Protein AF-A0A150R1W7-F1 (afdb_monomer_lite)

pLDDT: mean 74.71, std 13.02, range [33.84, 92.25]

Structure (mmCIF, N/CA/C/O backbone):
data_AF-A0A150R1W7-F1
#
_entry.id   AF-A0A150R1W7-F1
#
loop_
_atom_site.group_PDB
_atom_site.id
_atom_site.type_symbol
_atom_site.label_atom_id
_atom_site.label_alt_id
_atom_site.label_comp_id
_atom_site.label_asym_id
_atom_site.label_entity_id
_atom_site.label_seq_id
_atom_site.pdbx_PDB_ins_code
_atom_site.Cartn_x
_atom_site.Cartn_y
_atom_site.Cartn_z
_atom_site.occupancy
_atom_site.B_iso_or_equiv
_atom_site.auth_seq_id
_atom_site.auth_comp_id
_atom_site.auth_asym_id
_atom_site.auth_atom_id
_atom_site.pdbx_PDB_model_num
ATOM 1 N N . MET A 1 1 ? 8.875 -37.640 -15.599 1.00 33.84 1 MET A N 1
ATOM 2 C CA . MET A 1 1 ? 8.960 -37.180 -14.199 1.00 33.84 1 MET A CA 1
ATOM 3 C C . MET A 1 1 ? 7.834 -36.189 -13.975 1.00 33.84 1 MET A C 1
ATOM 5 O O . MET A 1 1 ? 7.892 -35.090 -14.508 1.00 33.84 1 MET A O 1
ATOM 9 N N . THR A 1 2 ? 6.765 -36.608 -13.304 1.00 40.78 2 THR A N 1
ATOM 10 C CA . THR A 1 2 ? 5.654 -35.736 -12.907 1.00 40.78 2 THR A CA 1
ATOM 11 C C . THR A 1 2 ? 6.121 -34.903 -11.723 1.00 40.78 2 THR A C 1
ATOM 13 O O . THR A 1 2 ? 6.236 -35.406 -10.611 1.00 40.78 2 THR A O 1
ATOM 16 N N . ARG A 1 3 ? 6.482 -33.650 -12.002 1.00 42.06 3 ARG A N 1
ATOM 17 C CA . ARG A 1 3 ? 6.824 -32.656 -10.988 1.00 42.06 3 ARG A CA 1
ATOM 18 C C . ARG A 1 3 ? 5.530 -32.337 -10.237 1.00 42.06 3 ARG A C 1
ATOM 20 O O . ARG A 1 3 ? 4.567 -31.885 -10.853 1.00 42.06 3 ARG A O 1
ATOM 27 N N . THR A 1 4 ? 5.471 -32.687 -8.959 1.00 48.31 4 THR A N 1
ATOM 28 C CA . THR A 1 4 ? 4.392 -32.279 -8.057 1.00 48.31 4 THR A CA 1
ATOM 29 C C . THR A 1 4 ? 4.372 -30.754 -8.054 1.00 48.31 4 THR A C 1
ATOM 31 O O . THR A 1 4 ? 5.395 -30.140 -7.771 1.00 48.31 4 THR A O 1
ATOM 34 N N . VAL A 1 5 ? 3.254 -30.157 -8.466 1.00 50.31 5 VAL A N 1
ATOM 35 C CA . VAL A 1 5 ? 3.036 -28.710 -8.362 1.00 50.31 5 VAL A CA 1
ATOM 36 C C . VAL A 1 5 ? 2.902 -28.428 -6.870 1.00 50.31 5 VAL A C 1
ATOM 38 O O . VAL A 1 5 ? 1.970 -28.944 -6.249 1.00 50.31 5 VAL A O 1
ATOM 41 N N . GLU A 1 6 ? 3.869 -27.728 -6.280 1.00 54.19 6 GLU A N 1
ATOM 42 C CA . GLU A 1 6 ? 3.755 -27.309 -4.883 1.00 54.19 6 GLU A CA 1
ATOM 43 C C . GLU A 1 6 ? 2.605 -26.301 -4.754 1.00 54.19 6 GLU A C 1
ATOM 45 O O . GLU A 1 6 ? 2.238 -25.627 -5.715 1.00 54.19 6 GLU A O 1
ATOM 50 N N . GLU A 1 7 ? 1.973 -26.226 -3.584 1.00 52.47 7 GLU A N 1
ATOM 51 C CA . GLU A 1 7 ? 0.772 -25.403 -3.366 1.00 52.47 7 GLU A CA 1
ATOM 52 C C . GLU A 1 7 ? 1.023 -23.894 -3.592 1.00 52.47 7 GLU A C 1
ATOM 54 O O . GLU A 1 7 ? 0.072 -23.142 -3.789 1.00 52.47 7 GLU A O 1
ATOM 59 N N . SER A 1 8 ? 2.296 -23.477 -3.629 1.00 58.78 8 SER A N 1
ATOM 60 C CA . SER A 1 8 ? 2.774 -22.134 -3.978 1.00 58.78 8 SER A CA 1
ATOM 61 C C . SER A 1 8 ? 2.824 -21.835 -5.485 1.00 58.78 8 SER A C 1
ATOM 63 O O . SER A 1 8 ? 2.940 -20.678 -5.858 1.00 58.78 8 SER A O 1
ATOM 65 N N . ASP A 1 9 ? 2.701 -22.832 -6.370 1.00 80.50 9 ASP A N 1
ATOM 66 C CA . ASP A 1 9 ? 2.866 -22.660 -7.829 1.00 80.50 9 ASP A CA 1
ATOM 67 C C . ASP A 1 9 ? 1.537 -22.383 -8.570 1.00 80.50 9 ASP A C 1
ATOM 69 O O . ASP A 1 9 ? 1.411 -22.600 -9.786 1.00 80.50 9 ASP A O 1
ATOM 73 N N . VAL A 1 10 ? 0.497 -21.948 -7.851 1.00 81.31 10 VAL A N 1
ATOM 74 C CA . VAL A 1 10 ? -0.832 -21.688 -8.423 1.00 81.31 10 VAL A CA 1
ATOM 75 C C . VAL A 1 10 ? -1.302 -20.259 -8.163 1.00 81.31 10 VAL A C 1
ATOM 77 O O . VAL A 1 10 ? -1.377 -19.798 -7.031 1.00 81.31 10 VAL A O 1
ATOM 80 N N . PHE A 1 11 ? -1.735 -19.587 -9.226 1.00 82.19 11 PHE A N 1
ATOM 81 C CA . PHE A 1 11 ? -2.464 -18.330 -9.146 1.00 82.19 11 PHE A CA 1
ATOM 82 C C . PHE A 1 11 ? -3.912 -18.595 -8.709 1.00 82.19 11 PHE A C 1
ATOM 84 O O . PHE A 1 11 ? -4.607 -19.450 -9.278 1.00 82.19 11 PHE A O 1
ATOM 91 N N . LEU A 1 12 ? -4.377 -17.874 -7.687 1.00 84.12 12 LEU A N 1
ATOM 92 C CA . LEU A 1 12 ? -5.696 -18.065 -7.085 1.00 84.12 12 LEU A CA 1
ATOM 93 C C . LEU A 1 12 ? -6.682 -16.997 -7.560 1.00 84.12 12 LEU A C 1
ATOM 95 O O . LEU A 1 12 ? -6.454 -15.804 -7.384 1.00 84.12 12 LEU A O 1
ATOM 99 N N . ILE A 1 13 ? -7.826 -17.429 -8.091 1.00 79.25 13 ILE A N 1
ATOM 100 C CA . ILE A 1 13 ? -8.907 -16.532 -8.517 1.00 79.25 13 ILE A CA 1
ATOM 101 C C . ILE A 1 13 ? -10.126 -16.762 -7.611 1.00 79.25 13 ILE A C 1
ATOM 103 O O . ILE A 1 13 ? -10.710 -17.856 -7.644 1.00 79.25 13 ILE A O 1
ATOM 107 N N . PRO A 1 14 ? -10.535 -15.771 -6.794 1.00 80.81 14 PRO A N 1
ATOM 108 C CA . PRO A 1 14 ? -11.769 -15.842 -6.018 1.00 80.81 14 PRO A CA 1
ATOM 109 C C . PRO A 1 14 ? -12.997 -15.953 -6.928 1.00 80.81 14 PRO A C 1
ATOM 111 O O . PRO A 1 14 ? -13.137 -15.208 -7.895 1.00 80.81 14 PRO A O 1
ATOM 114 N N . MET A 1 15 ? -13.915 -16.864 -6.602 1.00 78.94 15 MET A N 1
ATOM 115 C CA . MET A 1 15 ? -15.129 -17.121 -7.382 1.00 78.94 15 MET A CA 1
ATOM 116 C C . MET A 1 15 ? -16.392 -16.995 -6.513 1.00 78.94 15 MET A C 1
ATOM 118 O O . MET A 1 15 ? -16.351 -17.258 -5.304 1.00 78.94 15 MET A O 1
ATOM 122 N N . PRO A 1 16 ? -17.561 -16.683 -7.110 1.00 82.81 16 PRO A N 1
ATOM 123 C CA . PRO A 1 16 ? -18.824 -16.631 -6.382 1.00 82.81 16 PRO A CA 1
ATOM 124 C C . PRO A 1 16 ? -19.117 -17.916 -5.597 1.00 82.81 16 PRO A C 1
ATOM 126 O O . PRO A 1 16 ? -18.896 -19.035 -6.084 1.00 82.81 16 PRO A O 1
ATOM 129 N N . GLY A 1 17 ? -19.662 -17.739 -4.390 1.00 85.94 17 GLY A N 1
ATOM 130 C CA . GLY A 1 17 ? -20.014 -18.838 -3.489 1.00 85.94 17 GLY A CA 1
ATOM 131 C C . GLY A 1 17 ? -18.835 -19.402 -2.692 1.00 85.94 17 GLY A C 1
ATOM 132 O O . GLY A 1 17 ? -18.833 -20.595 -2.408 1.00 85.94 17 GLY A O 1
ATOM 133 N N . LYS A 1 18 ? -17.837 -18.572 -2.344 1.00 81.94 18 LYS A N 1
ATOM 134 C CA . LYS A 1 18 ? -16.638 -18.964 -1.567 1.00 81.94 18 LYS A CA 1
ATOM 135 C C . LYS A 1 18 ? -15.779 -20.043 -2.245 1.00 81.94 18 LYS A C 1
ATOM 137 O O . LYS A 1 18 ? -15.091 -20.811 -1.577 1.00 81.94 18 LYS A O 1
ATOM 142 N N . ARG A 1 19 ? -15.835 -20.127 -3.574 1.00 83.31 19 ARG A N 1
ATOM 143 C CA . ARG A 1 19 ? -15.002 -21.044 -4.362 1.00 83.31 19 ARG A CA 1
ATOM 144 C C . ARG A 1 19 ? -13.721 -20.333 -4.789 1.00 83.31 19 ARG A C 1
ATOM 146 O O . ARG A 1 19 ? -13.689 -19.110 -4.865 1.00 83.31 19 ARG A O 1
ATOM 153 N N . VAL A 1 20 ? -12.691 -21.109 -5.109 1.00 86.81 20 VAL A N 1
ATOM 154 C CA . VAL A 1 20 ? -11.405 -20.599 -5.602 1.00 86.81 20 VAL A CA 1
ATOM 155 C C . VAL A 1 20 ? -10.982 -21.435 -6.801 1.00 86.81 20 VAL A C 1
ATOM 157 O O . VAL A 1 20 ? -10.924 -22.664 -6.699 1.00 86.81 20 VAL A O 1
ATOM 160 N N . ALA A 1 21 ? -10.702 -20.783 -7.928 1.00 83.38 21 ALA A N 1
ATOM 161 C CA . ALA A 1 21 ? -10.030 -21.426 -9.051 1.00 83.38 21 ALA A CA 1
ATOM 162 C C . ALA A 1 21 ? -8.512 -21.363 -8.828 1.00 83.38 21 ALA A C 1
ATOM 164 O O . ALA A 1 21 ? -7.986 -20.315 -8.464 1.00 83.38 21 ALA A O 1
ATOM 165 N N . ARG A 1 22 ? -7.831 -22.497 -9.017 1.00 89.00 22 ARG A N 1
ATOM 166 C CA . ARG A 1 22 ? -6.374 -22.636 -8.886 1.00 89.00 22 ARG A CA 1
ATOM 167 C C . ARG A 1 22 ? -5.795 -22.844 -10.275 1.00 89.00 22 ARG A C 1
ATOM 169 O O . ARG A 1 22 ? -6.078 -23.869 -10.895 1.00 89.00 22 ARG A O 1
ATOM 176 N N . VAL A 1 23 ? -5.040 -21.875 -10.773 1.00 85.38 23 VAL A N 1
ATOM 177 C CA . VAL A 1 23 ? -4.442 -21.922 -12.109 1.00 85.38 23 VAL A CA 1
ATOM 178 C C . VAL A 1 23 ? -2.937 -22.106 -11.951 1.00 85.38 23 VAL A C 1
ATOM 180 O O . VAL A 1 23 ? -2.304 -21.235 -11.367 1.00 85.38 23 VAL A O 1
ATOM 183 N N . PRO A 1 24 ? -2.334 -23.197 -12.451 1.00 89.00 24 PRO A N 1
ATOM 184 C CA . PRO A 1 24 ? -0.884 -23.348 -12.405 1.00 89.00 24 PRO A CA 1
ATOM 185 C C . PRO A 1 24 ? -0.188 -22.184 -13.112 1.00 89.00 24 PRO A C 1
ATOM 187 O O . PRO A 1 24 ? -0.516 -21.885 -14.264 1.00 89.00 24 PRO A O 1
ATOM 190 N N . ILE A 1 25 ? 0.787 -21.564 -12.448 1.00 83.06 25 ILE A N 1
ATOM 191 C CA . ILE A 1 25 ? 1.519 -20.401 -12.974 1.00 83.06 25 ILE A CA 1
ATOM 192 C C . ILE A 1 25 ? 2.151 -20.735 -14.331 1.00 83.06 25 ILE A C 1
ATOM 194 O O . ILE A 1 25 ? 1.904 -20.051 -15.318 1.00 83.06 25 ILE A O 1
ATOM 198 N N . ALA A 1 26 ? 2.803 -21.895 -14.439 1.00 83.69 26 ALA A N 1
ATOM 199 C CA . ALA A 1 26 ? 3.413 -22.367 -15.685 1.00 83.69 26 ALA A CA 1
ATOM 200 C C . ALA A 1 26 ? 2.424 -22.585 -16.852 1.00 83.69 26 ALA A C 1
ATOM 202 O O . ALA A 1 26 ? 2.842 -22.780 -17.997 1.00 83.69 26 ALA A O 1
ATOM 203 N N . VAL A 1 27 ? 1.117 -22.648 -16.577 1.00 86.31 27 VAL A N 1
ATOM 204 C CA . VAL A 1 27 ? 0.074 -22.654 -17.613 1.00 86.31 27 VAL A CA 1
ATOM 205 C C . VAL A 1 27 ? -0.308 -21.225 -17.969 1.00 86.31 27 VAL A C 1
ATOM 207 O O . VAL A 1 27 ? -0.417 -20.935 -19.155 1.00 86.31 27 VAL A O 1
ATOM 210 N N . LEU A 1 28 ? -0.485 -20.355 -16.972 1.00 82.69 28 LEU A N 1
ATOM 211 C CA . LEU A 1 28 ? -0.826 -18.945 -17.157 1.00 82.69 28 LEU A CA 1
ATOM 212 C C . LEU A 1 28 ? 0.240 -18.205 -17.978 1.00 82.69 28 LEU A C 1
ATOM 214 O O . LEU A 1 28 ? -0.103 -17.543 -18.953 1.00 82.69 28 LEU A O 1
ATOM 218 N N . GLU A 1 29 ? 1.518 -18.406 -17.659 1.00 82.88 29 GLU A N 1
ATOM 219 C CA . GLU A 1 29 ? 2.658 -17.759 -18.327 1.00 82.88 29 GLU A CA 1
ATOM 220 C C . GLU A 1 29 ? 2.748 -18.066 -19.827 1.00 82.88 29 GLU A C 1
ATOM 222 O O . GLU A 1 29 ? 3.237 -17.247 -20.596 1.00 82.88 29 GLU A O 1
ATOM 227 N N . ARG A 1 30 ? 2.209 -19.203 -20.288 1.00 85.56 30 ARG A N 1
ATOM 228 C CA . ARG A 1 30 ? 2.175 -19.546 -21.725 1.00 85.56 30 ARG A CA 1
ATOM 229 C C . ARG A 1 30 ? 1.249 -18.651 -22.541 1.00 85.56 30 ARG A C 1
ATOM 231 O O . ARG A 1 30 ? 1.307 -18.689 -23.767 1.00 85.56 30 ARG A O 1
ATOM 238 N N . TYR A 1 31 ? 0.355 -17.930 -21.873 1.00 84.12 31 TYR A N 1
ATOM 239 C CA . TYR A 1 31 ? -0.613 -17.032 -22.492 1.00 84.12 31 TYR A CA 1
ATOM 240 C C . TYR A 1 31 ? -0.295 -15.557 -22.218 1.00 84.12 31 TYR A C 1
ATOM 242 O O . TYR A 1 31 ? -1.096 -14.699 -22.587 1.00 84.12 31 TYR A O 1
ATOM 250 N N . LEU A 1 32 ? 0.836 -15.258 -21.571 1.00 81.81 32 LEU A N 1
ATOM 251 C CA . LEU A 1 32 ? 1.296 -13.889 -21.366 1.00 81.81 32 LEU A CA 1
ATOM 252 C C . LEU A 1 32 ? 2.067 -13.404 -22.595 1.00 81.81 32 LEU A C 1
ATOM 254 O O . LEU A 1 32 ? 2.762 -14.172 -23.258 1.00 81.81 32 LEU A O 1
ATOM 258 N N . ASP A 1 33 ? 1.927 -12.117 -22.896 1.00 80.25 33 ASP A N 1
ATOM 259 C CA . ASP A 1 33 ? 2.778 -11.448 -23.876 1.00 80.25 33 ASP A CA 1
ATOM 260 C C . ASP A 1 33 ? 4.201 -11.315 -23.309 1.00 80.25 33 ASP A C 1
ATOM 262 O O . ASP A 1 33 ? 4.357 -11.039 -22.118 1.00 80.25 33 ASP A O 1
ATOM 266 N N . GLU A 1 34 ? 5.231 -11.494 -24.143 1.00 74.62 34 GLU A N 1
ATOM 267 C CA . GLU A 1 34 ? 6.641 -11.478 -23.718 1.00 74.62 34 GLU A CA 1
ATOM 268 C C . GLU A 1 34 ? 7.067 -10.155 -23.058 1.00 74.62 34 GLU A C 1
ATOM 270 O O . GLU A 1 34 ? 7.991 -10.145 -22.245 1.00 74.62 34 GLU A O 1
ATOM 275 N N . ALA A 1 35 ? 6.394 -9.041 -23.361 1.00 69.25 35 ALA A N 1
ATOM 276 C CA . ALA A 1 35 ? 6.653 -7.746 -22.735 1.00 69.25 35 ALA A CA 1
ATOM 277 C C . ALA A 1 35 ? 5.920 -7.560 -21.391 1.00 69.25 35 ALA A C 1
ATOM 279 O O . ALA A 1 35 ? 6.081 -6.528 -20.734 1.00 69.25 35 ALA A O 1
ATOM 280 N N . THR A 1 36 ? 5.098 -8.525 -20.970 1.00 69.88 36 THR A N 1
ATOM 281 C CA . THR A 1 36 ? 4.308 -8.423 -19.739 1.00 69.88 36 THR A CA 1
ATOM 282 C C . THR A 1 36 ? 5.184 -8.696 -18.525 1.00 69.88 36 THR A C 1
ATOM 284 O O . THR A 1 36 ? 5.678 -9.805 -18.333 1.00 69.88 36 THR A O 1
ATOM 287 N N . ARG A 1 37 ? 5.320 -7.699 -17.643 1.00 63.34 37 ARG A N 1
ATOM 288 C CA . ARG A 1 37 ? 5.881 -7.926 -16.308 1.00 63.34 37 ARG A CA 1
ATOM 289 C C . ARG A 1 37 ? 4.894 -8.757 -15.493 1.00 63.34 37 ARG A C 1
ATOM 291 O O . ARG A 1 37 ? 3.760 -8.345 -15.257 1.00 63.34 37 ARG A O 1
ATOM 298 N N . VAL A 1 38 ? 5.349 -9.925 -15.072 1.00 65.75 38 VAL A N 1
ATOM 299 C CA . VAL A 1 38 ? 4.566 -10.878 -14.296 1.00 65.75 38 VAL A CA 1
ATOM 300 C C . VAL A 1 38 ? 4.648 -10.516 -12.813 1.00 65.75 38 VAL A C 1
ATOM 302 O O . VAL A 1 38 ? 5.741 -10.401 -12.272 1.00 65.75 38 VAL A O 1
ATOM 305 N N . ALA A 1 39 ? 3.500 -10.331 -12.163 1.00 64.44 39 ALA A N 1
ATOM 306 C CA . ALA A 1 39 ? 3.386 -10.096 -10.722 1.00 64.44 39 ALA A CA 1
ATOM 307 C C . ALA A 1 39 ? 2.397 -11.115 -10.143 1.00 64.44 39 ALA A C 1
ATOM 309 O O . ALA A 1 39 ? 1.237 -10.805 -9.869 1.00 64.44 39 ALA A O 1
ATOM 310 N N . HIS A 1 40 ? 2.815 -12.383 -10.107 1.00 61.25 40 HIS A N 1
ATOM 311 C CA . HIS A 1 40 ? 1.994 -13.466 -9.553 1.00 61.25 40 HIS A CA 1
ATOM 312 C C . HIS A 1 40 ? 1.956 -13.439 -8.028 1.00 61.25 40 HIS A C 1
ATOM 314 O O . HIS A 1 40 ? 0.933 -13.802 -7.450 1.00 61.25 40 HIS A O 1
ATOM 320 N N . ASP A 1 41 ? 3.009 -12.898 -7.425 1.00 51.50 41 ASP A N 1
ATOM 321 C CA . ASP A 1 41 ? 3.077 -12.541 -6.022 1.00 51.50 41 ASP A CA 1
ATOM 322 C C . ASP A 1 41 ? 3.154 -11.012 -5.908 1.00 51.50 41 ASP A C 1
ATOM 324 O O . ASP A 1 41 ? 3.718 -10.360 -6.797 1.00 51.50 41 ASP A O 1
ATOM 328 N N . PRO A 1 42 ? 2.576 -10.399 -4.858 1.00 50.50 42 PRO A N 1
ATOM 329 C CA . PRO A 1 42 ? 2.990 -9.054 -4.491 1.00 50.50 42 PRO A CA 1
ATOM 330 C C . PRO A 1 42 ? 4.507 -9.088 -4.269 1.00 50.50 42 PRO A C 1
ATOM 332 O O . PRO A 1 42 ? 4.993 -9.998 -3.595 1.00 50.50 42 PRO A O 1
ATOM 335 N N . ASP A 1 43 ? 5.239 -8.129 -4.850 1.00 52.03 43 ASP A N 1
ATOM 336 C CA . ASP A 1 43 ? 6.654 -7.934 -4.517 1.00 52.03 43 ASP A CA 1
ATOM 337 C C . ASP A 1 43 ? 6.777 -7.970 -2.984 1.00 52.03 43 ASP A C 1
ATOM 339 O O . ASP A 1 43 ? 5.925 -7.396 -2.290 1.00 52.03 43 ASP A O 1
ATOM 343 N N . GLU A 1 44 ? 7.774 -8.704 -2.465 1.00 48.72 44 GLU A N 1
ATOM 344 C CA . GLU A 1 44 ? 8.047 -8.753 -1.025 1.00 48.72 44 GLU A CA 1
ATOM 345 C C . GLU A 1 44 ? 8.002 -7.308 -0.513 1.00 48.72 44 GLU A C 1
ATOM 347 O O . GLU A 1 44 ? 8.723 -6.466 -1.061 1.00 48.72 44 GLU A O 1
ATOM 352 N N . PRO A 1 45 ? 7.116 -6.972 0.446 1.00 53.31 45 PRO A N 1
ATOM 353 C CA . PRO A 1 45 ? 7.039 -5.607 0.931 1.00 53.31 45 PRO A CA 1
ATOM 354 C C . PRO A 1 45 ? 8.444 -5.201 1.373 1.00 53.31 45 PRO A C 1
ATOM 356 O O . PRO A 1 45 ? 9.083 -5.937 2.128 1.00 53.31 45 PRO A O 1
ATOM 359 N N . GLU A 1 46 ? 8.942 -4.067 0.868 1.00 52.84 46 GLU A N 1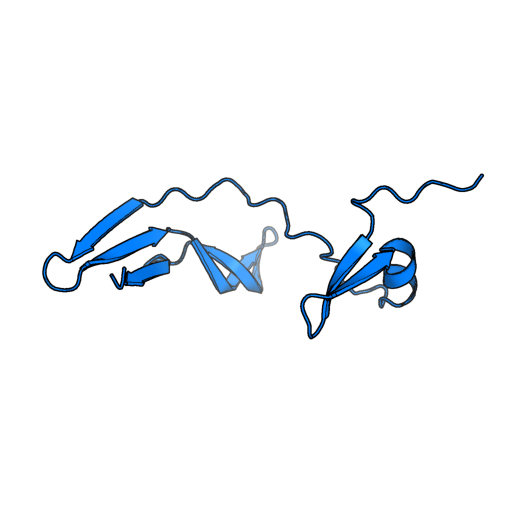
ATOM 360 C CA . GLU A 1 46 ? 10.209 -3.472 1.301 1.00 52.84 46 GLU A CA 1
ATOM 361 C C . GLU A 1 46 ? 10.083 -3.044 2.777 1.00 52.84 46 GLU A C 1
ATOM 363 O O . GLU A 1 46 ? 9.929 -1.871 3.108 1.00 52.84 46 GLU A O 1
ATOM 368 N N . GLY A 1 47 ? 10.107 -4.024 3.680 1.00 56.59 47 GLY A N 1
ATOM 369 C CA . GLY A 1 47 ? 9.885 -3.869 5.110 1.00 56.59 47 GLY A CA 1
ATOM 370 C C . GLY A 1 47 ? 8.423 -3.647 5.513 1.00 56.59 47 GLY A C 1
ATOM 371 O O . GLY A 1 47 ? 7.624 -3.025 4.814 1.00 56.59 47 GLY A O 1
ATOM 372 N N . ASP A 1 48 ? 8.084 -4.122 6.712 1.00 62.81 48 ASP A N 1
ATOM 373 C CA . ASP A 1 48 ? 6.852 -3.726 7.387 1.00 62.81 48 ASP A CA 1
ATOM 374 C C . ASP A 1 48 ? 6.849 -2.207 7.610 1.00 62.81 48 ASP A C 1
ATOM 376 O O . ASP A 1 48 ? 7.804 -1.625 8.138 1.00 62.81 48 ASP A O 1
ATOM 380 N N . VAL A 1 49 ? 5.748 -1.549 7.255 1.00 63.22 49 VAL A N 1
ATOM 381 C CA . VAL A 1 49 ? 5.577 -0.121 7.521 1.00 63.22 49 VAL A CA 1
ATOM 382 C C . VAL A 1 49 ? 5.011 0.053 8.925 1.00 63.22 49 VAL A C 1
ATOM 384 O O . VAL A 1 49 ? 3.895 -0.364 9.222 1.00 63.22 49 VAL A O 1
ATOM 387 N N . THR A 1 50 ? 5.780 0.696 9.804 1.00 69.25 50 THR A N 1
ATOM 388 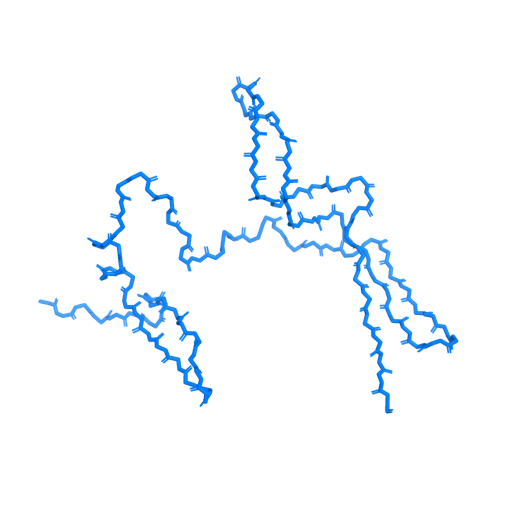C CA . THR A 1 50 ? 5.309 1.032 11.154 1.00 69.25 50 THR A CA 1
ATOM 389 C C . THR A 1 50 ? 4.444 2.291 11.111 1.00 69.25 50 THR A C 1
ATOM 391 O O . THR A 1 50 ? 4.832 3.296 10.511 1.00 69.25 50 THR A O 1
ATOM 394 N N . ALA A 1 51 ? 3.284 2.260 11.773 1.00 73.31 51 ALA A N 1
ATOM 395 C CA . ALA A 1 51 ? 2.476 3.459 11.966 1.00 73.31 51 ALA A CA 1
ATOM 396 C C . ALA A 1 51 ? 3.234 4.479 12.833 1.00 73.31 51 ALA A C 1
ATOM 398 O O . ALA A 1 51 ? 3.729 4.135 13.907 1.00 73.31 51 ALA A O 1
ATOM 399 N N . HIS A 1 52 ? 3.311 5.736 12.392 1.00 77.19 52 HIS A N 1
ATOM 400 C CA . HIS A 1 52 ? 3.997 6.802 13.140 1.00 77.19 52 HIS A CA 1
ATOM 401 C C . HIS A 1 52 ? 3.032 7.701 13.931 1.00 77.19 52 HIS A C 1
ATOM 403 O O . HIS A 1 52 ? 3.469 8.508 14.750 1.00 77.19 52 HIS A O 1
ATOM 409 N N . SER A 1 53 ? 1.722 7.557 13.711 1.00 75.94 53 SER A N 1
ATOM 410 C CA . SER A 1 53 ? 0.665 8.200 14.494 1.00 75.94 53 SER A CA 1
ATOM 411 C C . SER A 1 53 ? -0.518 7.248 14.627 1.00 75.94 53 SER A C 1
ATOM 413 O O . SER A 1 53 ? -0.949 6.660 13.634 1.00 75.94 53 SER A O 1
ATOM 415 N N . VAL A 1 54 ? -1.023 7.086 15.852 1.00 84.81 54 VAL A N 1
ATOM 416 C CA . VAL A 1 54 ? -2.196 6.264 16.173 1.00 84.81 54 VAL A CA 1
ATOM 417 C C . VAL A 1 54 ? -3.034 7.003 17.215 1.00 84.81 54 VAL A C 1
ATOM 419 O O . VAL A 1 54 ? -2.498 7.463 18.226 1.00 84.81 54 VAL A O 1
ATOM 422 N N . SER A 1 55 ? -4.341 7.121 16.989 1.00 85.19 55 SER A N 1
ATOM 423 C CA . SER A 1 55 ? -5.269 7.767 17.923 1.00 85.19 55 SER A CA 1
ATOM 424 C C . SER A 1 55 ? -6.647 7.104 17.917 1.00 85.19 55 SER A C 1
ATOM 426 O O . SER A 1 55 ? -6.996 6.391 16.979 1.00 85.19 55 SER A O 1
ATOM 428 N N . VAL A 1 56 ? -7.423 7.328 18.980 1.00 86.38 56 VAL A N 1
ATOM 429 C CA . VAL A 1 56 ? -8.824 6.900 19.079 1.00 86.38 56 VAL A CA 1
ATOM 430 C C . VAL A 1 56 ? -9.669 8.116 19.436 1.00 86.38 56 VAL A C 1
ATOM 432 O O . VAL A 1 56 ? -9.406 8.763 20.452 1.00 86.38 56 VAL A O 1
ATOM 435 N N . ASP A 1 57 ? -10.678 8.423 18.624 1.00 82.56 57 ASP A N 1
ATOM 436 C CA . ASP A 1 57 ? -11.660 9.462 18.927 1.00 82.56 57 ASP A CA 1
ATOM 437 C C . ASP A 1 57 ? -12.634 8.949 20.005 1.00 82.56 57 ASP A C 1
ATOM 439 O O . ASP A 1 57 ? -13.400 8.014 19.754 1.00 82.56 57 ASP A O 1
ATOM 443 N N . PRO A 1 58 ? -12.656 9.548 21.209 1.00 78.94 58 PRO A N 1
ATOM 444 C CA . PRO A 1 58 ? -13.525 9.097 22.290 1.00 78.94 58 PRO A CA 1
ATOM 445 C C . PRO A 1 58 ? -15.015 9.377 22.045 1.00 78.94 58 PRO A C 1
ATOM 447 O O . PRO A 1 58 ? -15.853 8.758 22.701 1.00 78.94 58 PRO A O 1
ATOM 450 N N . ALA A 1 59 ? -15.367 10.307 21.153 1.00 84.81 59 ALA A N 1
ATOM 451 C CA . ALA A 1 59 ? -16.757 10.648 20.861 1.00 84.81 59 ALA A CA 1
ATOM 452 C C . ALA A 1 59 ? -17.402 9.651 19.891 1.00 84.81 59 ALA A C 1
ATOM 454 O O . ALA A 1 59 ? -18.585 9.337 20.024 1.00 84.81 59 ALA A O 1
ATOM 455 N N . THR A 1 60 ? -16.630 9.158 18.923 1.00 81.56 60 THR A N 1
ATOM 456 C CA . THR A 1 60 ? -17.123 8.279 17.851 1.00 81.56 60 THR A CA 1
ATOM 457 C C . THR A 1 60 ? -16.645 6.834 17.979 1.00 81.56 60 THR A C 1
ATOM 459 O O . THR A 1 60 ? -17.237 5.943 17.373 1.00 81.56 60 THR A O 1
ATOM 462 N N . GLY A 1 61 ? -15.598 6.580 18.768 1.00 83.31 61 GLY A N 1
ATOM 463 C CA . GLY A 1 61 ? -14.934 5.279 18.846 1.00 83.31 61 GLY A CA 1
ATOM 464 C C . GLY A 1 61 ? -14.100 4.941 17.607 1.00 83.31 61 GLY A C 1
ATOM 465 O O . GLY A 1 61 ? -13.744 3.777 17.427 1.00 83.31 61 GLY A O 1
ATOM 466 N N . ALA A 1 62 ? -13.819 5.920 16.743 1.00 83.75 62 ALA A N 1
ATOM 467 C CA . ALA A 1 62 ? -13.008 5.717 15.551 1.00 83.75 62 ALA A CA 1
ATOM 468 C C . ALA A 1 62 ? -11.523 5.594 15.916 1.00 83.75 62 ALA A C 1
ATOM 470 O O . ALA A 1 62 ? -10.977 6.451 16.611 1.00 83.75 62 ALA A O 1
ATOM 471 N N . SER A 1 63 ? -10.873 4.545 15.422 1.00 83.12 63 SER A N 1
ATOM 472 C CA . SER A 1 63 ? -9.421 4.377 15.477 1.00 83.12 63 SER A CA 1
ATOM 473 C C . SER A 1 63 ? -8.817 4.913 14.188 1.00 83.12 63 SER A C 1
ATOM 475 O O . SER A 1 63 ? -9.241 4.508 13.106 1.00 83.12 63 SER A O 1
ATOM 477 N N . VAL A 1 64 ? -7.823 5.791 14.306 1.00 81.25 64 VAL A N 1
ATOM 478 C CA . VAL A 1 64 ? -7.109 6.391 13.174 1.00 81.25 64 VAL A CA 1
ATOM 479 C C . VAL A 1 64 ? -5.628 6.047 13.272 1.00 81.25 64 VAL A C 1
ATOM 481 O O . VAL A 1 64 ? -5.024 6.233 14.333 1.00 81.25 64 VAL A O 1
ATOM 484 N N . TRP A 1 65 ? -5.030 5.568 12.182 1.00 83.06 65 TRP A N 1
ATOM 485 C CA . TRP A 1 65 ? -3.582 5.372 12.076 1.00 83.06 65 TRP A CA 1
ATOM 486 C C . TRP A 1 65 ? -3.023 5.899 10.760 1.00 83.06 65 TRP A C 1
ATOM 488 O O . TRP A 1 65 ? -3.679 5.849 9.721 1.00 83.06 65 TRP A O 1
ATOM 498 N N . HIS A 1 66 ? -1.779 6.378 10.825 1.00 80.00 66 HIS A N 1
ATOM 499 C CA . HIS A 1 66 ? -1.052 6.922 9.683 1.00 80.00 66 HIS A CA 1
ATOM 500 C C . HIS A 1 66 ? 0.208 6.118 9.380 1.00 80.00 66 HIS A C 1
ATOM 502 O O . HIS A 1 66 ? 1.039 5.874 10.264 1.00 80.00 66 HIS A O 1
ATOM 508 N N . THR A 1 67 ? 0.376 5.767 8.107 1.00 81.31 67 THR A N 1
ATOM 509 C CA . THR A 1 67 ? 1.610 5.196 7.554 1.00 81.31 67 THR A CA 1
ATOM 510 C C . THR A 1 67 ? 2.267 6.195 6.613 1.00 81.31 67 THR A C 1
ATOM 512 O O . THR A 1 67 ? 1.582 6.943 5.930 1.00 81.31 67 THR A O 1
ATOM 515 N N . GLU A 1 68 ? 3.600 6.218 6.535 1.00 74.75 68 GLU A N 1
ATOM 516 C CA . GLU A 1 68 ? 4.311 7.118 5.600 1.00 74.75 68 GLU A CA 1
ATOM 517 C C . GLU A 1 68 ? 4.169 6.692 4.132 1.00 74.75 68 GLU A C 1
ATOM 519 O O . GLU A 1 68 ? 4.485 7.460 3.227 1.00 74.75 68 GLU A O 1
ATOM 524 N N . TRP A 1 69 ? 3.717 5.461 3.906 1.00 78.25 69 TRP A N 1
ATOM 525 C CA . TRP A 1 69 ? 3.637 4.833 2.598 1.00 78.25 69 TRP A CA 1
ATOM 526 C C . TRP A 1 69 ? 2.198 4.691 2.131 1.00 78.25 69 TRP A C 1
ATOM 528 O O . TRP A 1 69 ? 1.327 4.302 2.914 1.00 78.25 69 TRP A O 1
ATOM 538 N N . GLU A 1 70 ? 2.014 4.948 0.840 1.00 77.94 70 GLU A N 1
ATOM 539 C CA . GLU A 1 70 ? 0.766 4.815 0.098 1.00 77.94 70 GLU A CA 1
ATOM 540 C C . GLU A 1 70 ? 1.008 4.026 -1.192 1.00 77.94 70 GLU A C 1
ATOM 542 O O . GLU A 1 70 ? 2.051 4.182 -1.835 1.00 77.94 70 GLU A O 1
ATOM 547 N N . LEU A 1 71 ? 0.035 3.204 -1.595 1.00 78.00 71 LEU A N 1
ATOM 548 C CA . LEU A 1 71 ? 0.002 2.597 -2.923 1.00 78.00 71 LEU A CA 1
ATOM 549 C C . LEU A 1 71 ? -0.859 3.460 -3.842 1.00 78.00 71 LEU A C 1
ATOM 551 O O . LEU A 1 71 ? -2.074 3.536 -3.666 1.00 78.00 71 LEU A O 1
ATOM 555 N N . GLY A 1 72 ? -0.249 4.057 -4.860 1.00 78.25 72 GLY A N 1
ATOM 556 C CA . GLY A 1 72 ? -0.975 4.933 -5.769 1.00 78.25 72 GLY A CA 1
ATOM 557 C C . GLY A 1 72 ? -0.166 5.340 -6.996 1.00 78.25 72 GLY A C 1
ATOM 558 O O . GLY A 1 72 ? 0.982 4.921 -7.159 1.00 78.25 72 GLY A O 1
ATOM 559 N N . PRO A 1 73 ? -0.758 6.152 -7.887 1.00 82.75 73 PRO A N 1
ATOM 560 C CA . PRO A 1 73 ? -0.029 6.733 -9.000 1.00 82.75 73 PRO A CA 1
ATOM 561 C C . PRO A 1 73 ? 1.002 7.733 -8.469 1.00 82.75 73 PRO A C 1
ATOM 563 O O . PRO A 1 73 ? 0.636 8.690 -7.790 1.00 82.75 73 PRO A O 1
ATOM 566 N N . CYS A 1 74 ? 2.271 7.543 -8.816 1.00 83.19 74 CYS A N 1
ATOM 567 C CA . CYS A 1 74 ? 3.344 8.463 -8.468 1.00 83.19 74 CYS A CA 1
ATOM 568 C C . CYS A 1 74 ? 4.222 8.793 -9.672 1.00 83.19 74 CYS A C 1
ATOM 570 O O . CYS A 1 74 ? 4.402 7.988 -10.592 1.00 83.19 74 CYS A O 1
ATOM 572 N N . ASP A 1 75 ? 4.767 10.004 -9.628 1.00 88.12 75 ASP A N 1
ATOM 573 C CA . ASP A 1 75 ? 5.832 10.449 -10.510 1.00 88.12 75 ASP A CA 1
ATOM 574 C C . ASP A 1 75 ? 7.148 10.392 -9.721 1.00 88.12 75 ASP A C 1
ATOM 576 O O . ASP A 1 75 ? 7.235 10.921 -8.609 1.00 88.12 75 ASP A O 1
ATOM 580 N N . TYR A 1 76 ? 8.169 9.739 -10.268 1.00 82.31 76 TYR A N 1
ATOM 581 C CA . TYR A 1 76 ? 9.488 9.629 -9.641 1.00 82.31 76 TYR A CA 1
ATOM 582 C C . TYR A 1 76 ? 10.593 9.686 -10.693 1.00 82.31 76 TYR A C 1
ATOM 584 O O . TYR A 1 76 ? 10.349 9.463 -11.874 1.00 82.31 76 TYR A O 1
ATOM 592 N N . THR A 1 77 ? 11.816 9.998 -10.276 1.00 88.88 77 THR A N 1
ATOM 593 C CA . THR A 1 77 ? 12.992 9.916 -11.150 1.00 88.88 77 THR A CA 1
ATOM 594 C C . THR A 1 77 ? 13.659 8.566 -10.931 1.00 88.88 77 THR A C 1
ATOM 596 O O . THR A 1 77 ? 13.985 8.235 -9.791 1.00 88.88 77 THR A O 1
ATOM 599 N N . ASP A 1 78 ? 13.844 7.783 -11.991 1.00 85.31 78 ASP A N 1
ATOM 600 C CA . ASP A 1 78 ? 14.532 6.495 -11.897 1.00 85.31 78 ASP A CA 1
ATOM 601 C C . ASP A 1 78 ? 16.049 6.646 -11.671 1.00 85.31 78 ASP A C 1
ATOM 603 O O . ASP A 1 78 ? 16.612 7.743 -11.709 1.00 85.31 78 ASP A O 1
ATOM 607 N N . GLU A 1 79 ? 16.734 5.524 -11.444 1.00 83.06 79 GLU A N 1
ATOM 608 C CA . GLU A 1 79 ? 18.188 5.484 -11.216 1.00 83.06 79 GLU A CA 1
ATOM 609 C C . GLU A 1 79 ? 19.006 6.028 -12.399 1.00 83.06 79 GLU A C 1
ATOM 611 O O . GLU A 1 79 ? 20.157 6.432 -12.233 1.00 83.06 79 GLU A O 1
ATOM 616 N N . SER A 1 80 ? 18.417 6.057 -13.595 1.00 92.25 80 SER A N 1
ATOM 617 C CA . SER A 1 80 ? 19.031 6.608 -14.805 1.00 92.25 80 SER A CA 1
ATOM 618 C C . SER A 1 80 ? 18.771 8.110 -14.972 1.00 92.25 80 SER A C 1
ATOM 620 O O . SER A 1 80 ? 19.271 8.716 -15.921 1.00 92.25 80 SER A O 1
ATOM 622 N N . GLY A 1 81 ? 18.035 8.733 -14.048 1.00 91.94 81 GLY A N 1
ATOM 623 C CA . GLY A 1 81 ? 17.743 10.162 -14.056 1.00 91.94 81 GLY A CA 1
ATOM 624 C C . GLY A 1 81 ? 16.537 10.552 -14.912 1.00 91.94 81 GLY A C 1
ATOM 625 O O . GLY A 1 81 ? 16.349 11.745 -15.163 1.00 91.94 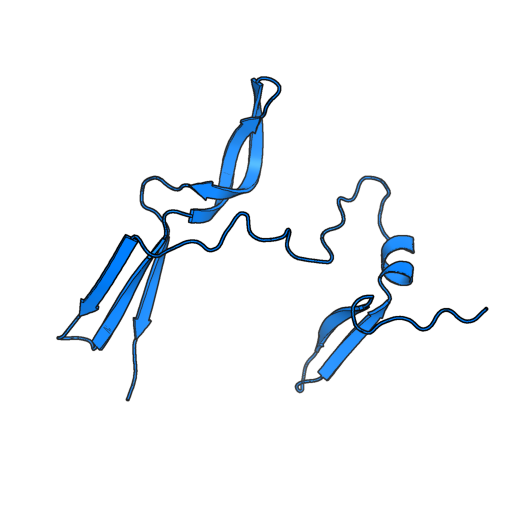81 GLY A O 1
ATOM 626 N N . PHE A 1 82 ? 15.724 9.595 -15.366 1.00 90.56 82 PHE A N 1
ATOM 627 C CA . PHE A 1 82 ? 14.557 9.880 -16.200 1.00 90.56 82 PHE A CA 1
ATOM 628 C C . PHE A 1 82 ? 13.267 9.935 -15.374 1.00 90.56 82 PHE A C 1
ATOM 630 O O . PHE A 1 82 ? 13.082 9.132 -14.459 1.00 90.56 82 PHE A O 1
ATOM 637 N N . PRO A 1 83 ? 12.353 10.875 -15.682 1.00 91.75 83 PRO A N 1
ATOM 638 C CA . PRO A 1 83 ? 11.051 10.926 -15.039 1.00 91.75 83 PRO A CA 1
ATOM 639 C C . PRO A 1 83 ? 10.200 9.734 -15.481 1.00 91.75 83 PRO A C 1
ATOM 641 O O . PRO A 1 83 ? 10.029 9.480 -16.674 1.00 91.75 83 PRO A O 1
ATOM 644 N N . GLN A 1 84 ? 9.637 9.042 -14.504 1.00 89.44 84 GLN A N 1
ATOM 645 C CA . GLN A 1 84 ? 8.743 7.909 -14.659 1.00 89.44 84 GLN A CA 1
ATOM 646 C C . GLN A 1 84 ? 7.401 8.217 -14.016 1.00 89.44 84 GLN A C 1
ATOM 648 O O . GLN A 1 84 ? 7.322 8.956 -13.034 1.00 89.44 84 GLN A O 1
ATOM 653 N N . ARG A 1 85 ? 6.352 7.596 -14.556 1.00 88.69 85 ARG A N 1
ATOM 654 C CA . ARG A 1 85 ? 5.021 7.578 -13.955 1.00 88.69 85 ARG A CA 1
ATOM 655 C C . ARG A 1 85 ? 4.563 6.141 -13.821 1.00 88.69 85 ARG A C 1
ATOM 657 O O . ARG A 1 85 ? 4.402 5.450 -14.826 1.00 88.69 85 ARG A O 1
ATOM 664 N N . ALA A 1 86 ? 4.337 5.706 -12.592 1.00 83.44 86 ALA A N 1
ATOM 665 C CA . ALA A 1 86 ? 3.926 4.341 -12.305 1.00 83.44 86 ALA A CA 1
ATOM 666 C C . ALA A 1 86 ? 2.855 4.309 -11.219 1.00 83.44 86 ALA A C 1
ATOM 668 O O . ALA A 1 86 ? 2.607 5.291 -10.526 1.00 83.44 86 ALA A O 1
ATOM 669 N N . TYR A 1 87 ? 2.207 3.159 -11.088 1.00 79.81 87 TYR A N 1
ATOM 670 C CA . TYR A 1 87 ? 1.384 2.845 -9.931 1.00 79.81 87 TYR A CA 1
ATOM 671 C C . TYR A 1 87 ? 2.244 2.011 -8.981 1.00 79.81 87 TYR A C 1
ATOM 673 O O . TYR A 1 87 ? 2.546 0.860 -9.296 1.00 79.81 87 TYR A O 1
ATOM 681 N N . ALA A 1 88 ? 2.712 2.607 -7.887 1.00 76.69 88 ALA A N 1
ATOM 682 C CA . ALA A 1 88 ? 3.715 2.006 -7.011 1.00 76.69 88 ALA A CA 1
ATOM 683 C C . ALA A 1 88 ? 3.570 2.485 -5.561 1.00 76.69 88 ALA A C 1
ATOM 685 O O . ALA A 1 88 ? 2.932 3.505 -5.275 1.00 76.69 88 ALA A O 1
ATOM 686 N N . TRP A 1 89 ? 4.187 1.741 -4.643 1.00 77.81 89 TRP A N 1
ATOM 687 C CA . TRP A 1 89 ? 4.364 2.189 -3.268 1.00 77.81 89 TRP A CA 1
ATOM 688 C C . TRP A 1 89 ? 5.310 3.387 -3.240 1.00 77.81 89 TRP A C 1
ATOM 690 O O . TRP A 1 89 ? 6.412 3.330 -3.781 1.00 77.81 89 TRP A O 1
ATOM 700 N N . HIS A 1 90 ? 4.880 4.484 -2.626 1.00 72.69 90 HIS A N 1
ATOM 701 C CA . HIS A 1 90 ? 5.706 5.676 -2.478 1.00 72.69 90 HIS A CA 1
ATOM 702 C C . HIS A 1 90 ? 5.453 6.363 -1.138 1.00 72.69 90 HIS A C 1
ATOM 704 O O . HIS A 1 90 ? 4.371 6.261 -0.554 1.00 72.69 90 HIS A O 1
ATOM 710 N N . ARG A 1 91 ? 6.475 7.072 -0.642 1.00 75.19 91 ARG A N 1
ATOM 711 C CA . ARG A 1 91 ? 6.323 7.932 0.530 1.00 75.19 91 ARG A CA 1
ATOM 712 C C . ARG A 1 91 ? 5.515 9.156 0.136 1.00 75.19 91 ARG A C 1
ATOM 714 O O . ARG A 1 91 ? 6.007 10.010 -0.603 1.00 75.19 91 ARG A O 1
ATOM 721 N N . HIS A 1 92 ? 4.291 9.243 0.631 1.00 68.31 92 HIS A N 1
ATOM 722 C CA . HIS A 1 92 ? 3.460 10.416 0.419 1.00 68.31 92 HIS A CA 1
ATOM 723 C C . HIS A 1 92 ? 3.758 11.449 1.523 1.00 68.31 92 HIS A C 1
ATOM 725 O O . HIS A 1 92 ? 3.858 11.062 2.688 1.00 68.31 92 HIS A O 1
ATOM 731 N N . PRO A 1 93 ? 3.886 12.760 1.226 1.00 66.00 93 PRO A N 1
ATOM 732 C CA . PRO A 1 93 ? 4.214 13.775 2.238 1.00 66.00 93 PRO A CA 1
ATOM 733 C C . PRO A 1 93 ? 3.247 13.833 3.427 1.00 66.00 93 PRO A C 1
ATOM 735 O O . PRO A 1 93 ? 3.613 14.321 4.492 1.00 66.00 93 PRO A O 1
ATOM 738 N N . LEU A 1 94 ? 2.012 13.363 3.233 1.00 66.12 94 LEU A N 1
ATOM 739 C CA . LEU A 1 94 ? 0.968 13.307 4.259 1.00 66.12 94 LEU A CA 1
ATOM 740 C C . LEU A 1 94 ? 0.703 11.881 4.770 1.00 66.12 94 LEU A C 1
ATOM 742 O O . LEU A 1 94 ? -0.126 11.702 5.659 1.00 66.12 94 LEU A O 1
ATOM 746 N N . GLY A 1 95 ? 1.394 10.879 4.215 1.00 69.00 95 GLY A N 1
ATOM 747 C CA . GLY A 1 95 ? 1.108 9.468 4.456 1.00 69.00 95 GLY A CA 1
ATOM 748 C C . GLY A 1 95 ? -0.289 9.037 3.994 1.0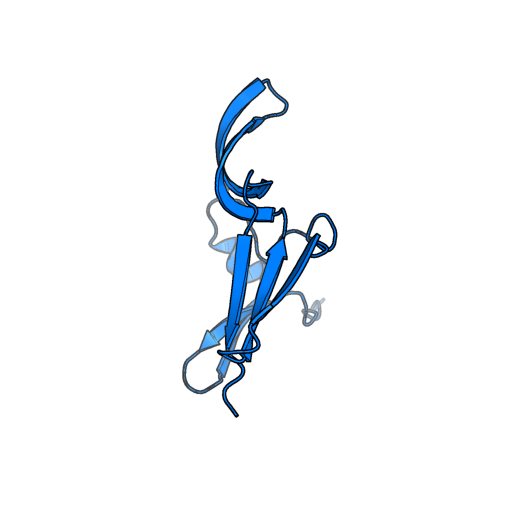0 69.00 95 GLY A C 1
ATOM 749 O O . GLY A 1 95 ? -1.012 9.810 3.361 1.00 69.00 95 GLY A O 1
ATOM 750 N N . THR A 1 96 ? -0.669 7.807 4.339 1.00 74.56 96 THR A N 1
ATOM 751 C CA . THR A 1 96 ? -2.042 7.299 4.205 1.00 74.56 96 THR A CA 1
ATOM 752 C C . THR A 1 96 ? -2.700 7.238 5.575 1.00 74.56 96 THR A C 1
ATOM 754 O O . THR A 1 96 ? -2.147 6.655 6.509 1.00 74.56 96 THR A O 1
ATOM 757 N N . GLU A 1 97 ? -3.884 7.837 5.683 1.00 76.31 97 GLU A N 1
ATOM 758 C CA . GLU A 1 97 ? -4.758 7.716 6.847 1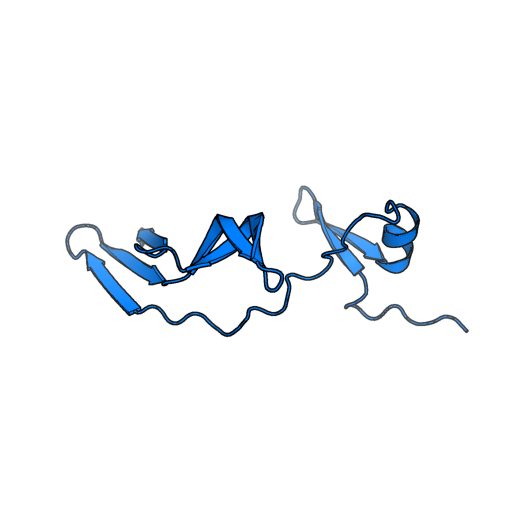.00 76.31 97 GLU A CA 1
ATOM 759 C C . GLU A 1 97 ? -5.696 6.525 6.663 1.00 76.31 97 GLU A C 1
ATOM 761 O O . GLU A 1 97 ? -6.379 6.395 5.645 1.00 76.31 97 GLU A O 1
ATOM 766 N N . TYR A 1 98 ? -5.764 5.680 7.680 1.00 76.12 98 TYR A N 1
ATOM 767 C CA . TYR A 1 98 ? -6.736 4.605 7.767 1.00 76.12 98 TYR A CA 1
ATOM 768 C C . TYR A 1 98 ? -7.617 4.851 8.981 1.00 76.12 98 TYR A C 1
ATOM 770 O O . TYR A 1 98 ? -7.118 5.133 10.072 1.00 76.12 98 TYR A O 1
ATOM 778 N N . THR A 1 99 ? -8.926 4.725 8.780 1.00 77.12 99 THR A N 1
ATOM 779 C CA . THR A 1 99 ? -9.921 4.886 9.836 1.00 77.12 99 THR A CA 1
ATOM 780 C C . THR A 1 99 ? -10.782 3.634 9.921 1.00 77.12 99 THR A C 1
ATOM 782 O O . THR A 1 99 ? -11.461 3.276 8.958 1.00 77.12 99 THR A O 1
ATOM 785 N N . GLU A 1 100 ? -10.806 3.000 11.089 1.00 79.88 100 GLU A N 1
ATOM 786 C CA . GLU A 1 100 ? -11.778 1.958 11.418 1.00 79.88 100 GLU A CA 1
ATOM 787 C C . GLU A 1 100 ? -12.749 2.460 12.482 1.00 79.88 100 GLU A C 1
ATOM 789 O O . GLU A 1 100 ? -12.356 2.993 13.521 1.00 79.88 100 GLU A O 1
ATOM 794 N N . ILE A 1 101 ? -14.043 2.253 12.239 1.00 75.44 101 ILE A N 1
ATOM 795 C CA . ILE A 1 101 ? -15.096 2.534 13.213 1.00 75.44 101 ILE A CA 1
ATOM 796 C C . ILE A 1 101 ? -15.484 1.211 13.857 1.00 75.44 101 ILE A C 1
ATOM 798 O O . ILE A 1 101 ? -16.075 0.343 13.209 1.00 75.44 101 ILE A O 1
ATOM 802 N N . TYR A 1 102 ? -15.184 1.059 15.144 1.00 59.44 102 TYR A N 1
ATOM 803 C CA . TYR A 1 102 ? -15.637 -0.104 15.892 1.00 59.44 102 TYR A CA 1
ATOM 804 C C . TYR A 1 102 ? -17.127 0.049 16.224 1.00 59.44 102 TYR A C 1
ATOM 806 O O . TYR A 1 102 ? -17.499 0.704 17.198 1.00 59.44 102 T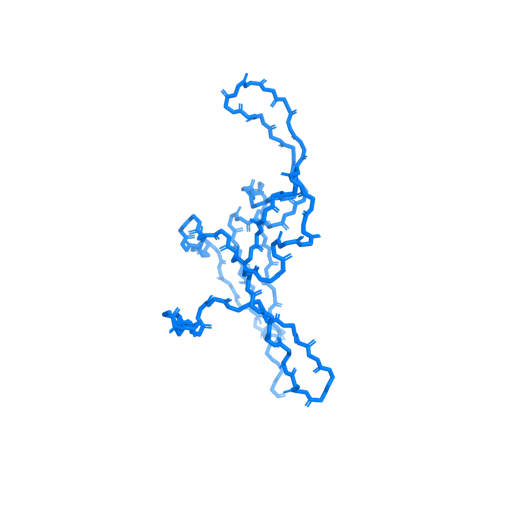YR A O 1
ATOM 814 N N . GLN A 1 103 ? -18.004 -0.538 15.407 1.00 55.47 103 GLN A N 1
ATOM 815 C CA . GLN A 1 103 ? -19.425 -0.649 15.743 1.00 55.47 103 GLN A CA 1
ATOM 816 C C . GLN A 1 103 ? -19.623 -1.820 16.715 1.00 55.47 103 GLN A C 1
ATOM 818 O O . GLN A 1 103 ? -19.387 -2.974 16.356 1.00 55.47 103 GLN A O 1
ATOM 823 N N . LYS A 1 104 ? -20.025 -1.511 17.954 1.00 53.75 104 LYS A N 1
ATOM 824 C CA . LYS A 1 104 ? -20.516 -2.497 18.930 1.00 53.75 104 LYS A CA 1
ATOM 825 C C . LYS A 1 104 ? -21.987 -2.820 18.713 1.00 53.75 104 LYS A C 1
ATOM 827 O O . LYS A 1 104 ? -22.743 -1.877 18.394 1.00 53.75 104 LYS A O 1
#

Radius of gyration: 20.06 Å; chains: 1; bounding box: 40×51×46 Å

Organism: Sorangium cellulosum (NCBI:txid56)

Sequence (104 aa):
MTRTVEESDVFLIPMPGKRVARVPIAVLERYLDEATRVAHDPDEPEGDVTAHSVSVDPATGASVWHTEWELGPCDYTDESGFPQRAYAWHRHPLGTEYTEIYQK

Foldseek 3Di:
DPDPCPPVQWQWDQDPPRDIDTHGVVVVVVPDDPPDDDPSDPDDPPDDFDWPDWDADPVQRKIKTFTQKDFAWDWDQDPVRDIDTDRGIDRDPRGDMDIDGDDD

Secondary structure (DSSP, 8-state):
------TTSEEEEEETTTEEEEEEHHHHGGGS-TTPPP-SS----SSPPPPSEEEE-TTT-EEEEEEEEEEEEEEEE-TTS-EEEEEEEEEEEEEEEEEEE---